Protein AF-X0YAW1-F1 (afdb_monomer_lite)

Sequence (51 aa):
DLEDFVGFQACFTGDGGGPVDPGCECYDINGDNDVDLADHAEFYSALTGPQ

Foldseek 3Di:
DVVVVVLLVVQAQEDVRDQTDPVCVVQPPVPPRGRYVVSVVVVVCVVVPHD

pLDDT: mean 91.41, std 7.63, range [56.19, 97.19]

Organism: NCBI:txid412755

Secondary structure (DSSP, 8-state):
-HHHHHHHHHH---TT-PPPPTT-TTT--SSSSS-SHHHHHHHHHHHH---

Radius of gyration: 10.33 Å; chains: 1; bounding box: 23×20×27 Å

Structure (mmCIF, N/CA/C/O backbone):
data_AF-X0YAW1-F1
#
_entry.id   AF-X0YAW1-F1
#
loop_
_atom_site.group_PDB
_atom_site.id
_atom_site.type_symbol
_atom_site.label_atom_id
_atom_site.label_alt_id
_atom_site.label_comp_id
_atom_site.label_asym_id
_atom_site.label_entity_id
_atom_site.label_seq_id
_atom_site.pdbx_PDB_ins_code
_atom_site.Cartn_x
_atom_site.Cartn_y
_atom_site.Cartn_z
_atom_site.occupancy
_atom_site.B_iso_or_equiv
_atom_site.auth_seq_id
_atom_site.auth_comp_id
_atom_site.auth_asym_id
_atom_site.auth_atom_id
_atom_site.pdbx_PDB_model_num
ATOM 1 N N . ASP A 1 1 ? -8.554 -4.205 6.057 1.00 78.81 1 ASP A N 1
ATOM 2 C CA . ASP A 1 1 ? -8.612 -5.157 7.191 1.00 78.81 1 ASP A CA 1
ATOM 3 C C . ASP A 1 1 ? -7.385 -6.080 7.128 1.00 78.81 1 ASP A C 1
ATOM 5 O O . ASP A 1 1 ? -6.370 -5.648 6.587 1.00 78.81 1 ASP A O 1
ATOM 9 N N . LEU A 1 2 ? -7.400 -7.273 7.744 1.00 88.44 2 LEU A N 1
ATOM 10 C CA . LEU A 1 2 ? -6.226 -8.160 7.746 1.00 88.44 2 LEU A CA 1
ATOM 11 C C . LEU A 1 2 ? -5.916 -8.684 6.339 1.00 88.44 2 LEU A C 1
ATOM 13 O O . LEU A 1 2 ? -4.743 -8.749 5.979 1.00 88.44 2 LEU A O 1
ATOM 17 N N . GLU A 1 3 ? -6.936 -9.025 5.548 1.00 91.00 3 GLU A N 1
ATOM 18 C CA . GLU A 1 3 ? -6.760 -9.399 4.146 1.00 91.00 3 GLU A CA 1
ATOM 19 C C . GLU A 1 3 ? -6.098 -8.272 3.340 1.00 91.00 3 GLU A C 1
ATOM 21 O O . GLU A 1 3 ? -5.130 -8.537 2.624 1.00 91.00 3 GLU A O 1
ATOM 26 N N . ASP A 1 4 ? -6.534 -7.019 3.518 1.00 87.81 4 ASP A N 1
ATOM 27 C CA . ASP A 1 4 ? -5.898 -5.878 2.841 1.00 87.81 4 ASP A CA 1
ATOM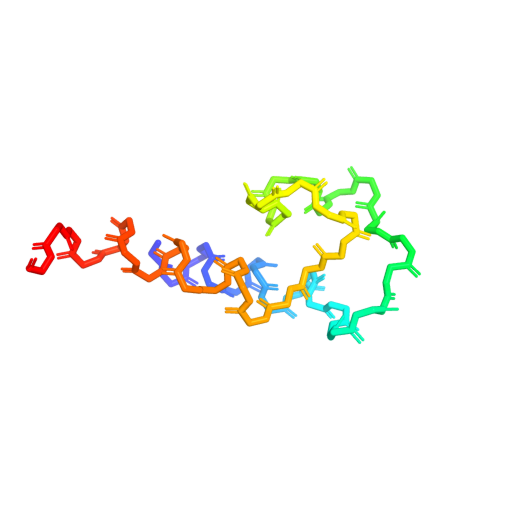 28 C C . ASP A 1 4 ? -4.429 -5.714 3.251 1.00 87.81 4 ASP A C 1
ATOM 30 O O . ASP A 1 4 ? -3.576 -5.446 2.407 1.00 87.81 4 ASP A O 1
ATOM 34 N N . PHE A 1 5 ? -4.112 -5.915 4.536 1.00 90.56 5 PHE A N 1
ATOM 35 C CA . PHE A 1 5 ? -2.736 -5.826 5.023 1.00 90.56 5 PHE A CA 1
ATOM 36 C C . PHE A 1 5 ? -1.850 -6.948 4.465 1.00 90.56 5 PHE A C 1
ATOM 38 O O . PHE A 1 5 ? -0.689 -6.713 4.143 1.00 90.56 5 PHE A O 1
ATOM 45 N N . VAL A 1 6 ? -2.382 -8.164 4.306 1.00 95.25 6 VAL A N 1
ATOM 46 C CA . VAL A 1 6 ? -1.648 -9.264 3.657 1.00 95.25 6 VAL A CA 1
ATOM 47 C C . VAL A 1 6 ? -1.346 -8.924 2.198 1.00 95.25 6 VAL A C 1
ATOM 49 O O . VAL A 1 6 ? -0.225 -9.158 1.745 1.00 95.25 6 VAL A O 1
ATOM 52 N N . GLY A 1 7 ? -2.310 -8.349 1.474 1.00 94.81 7 GLY A N 1
ATOM 53 C CA . GLY A 1 7 ? -2.089 -7.884 0.105 1.00 94.81 7 GLY A CA 1
ATOM 54 C C . GLY A 1 7 ? -1.050 -6.764 0.029 1.00 94.81 7 GLY A C 1
ATOM 55 O O . GLY A 1 7 ? -0.124 -6.848 -0.774 1.00 94.81 7 GLY A O 1
ATOM 56 N N . PHE A 1 8 ? -1.118 -5.797 0.946 1.00 94.56 8 PHE A N 1
ATOM 57 C CA . PHE A 1 8 ? -0.117 -4.742 1.085 1.00 94.56 8 PHE A CA 1
ATOM 58 C C . PHE A 1 8 ? 1.294 -5.315 1.287 1.00 94.56 8 PHE 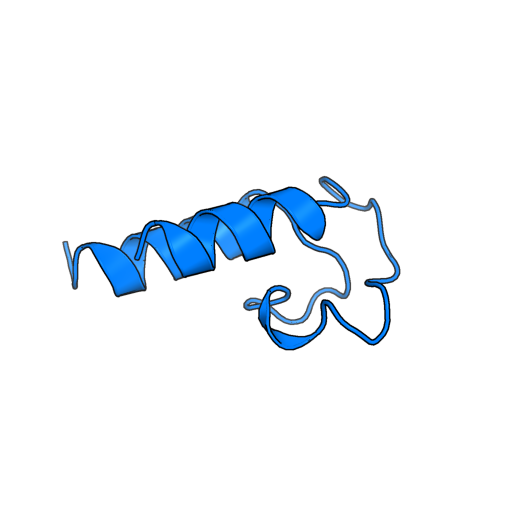A C 1
ATOM 60 O O . PHE A 1 8 ? 2.226 -4.957 0.572 1.00 94.56 8 PHE A O 1
ATOM 67 N N . GLN A 1 9 ? 1.461 -6.268 2.212 1.00 95.06 9 GLN A N 1
ATOM 68 C CA . GLN A 1 9 ? 2.761 -6.900 2.459 1.00 95.06 9 GLN A CA 1
ATOM 69 C C . GLN A 1 9 ? 3.278 -7.709 1.265 1.00 95.06 9 GLN A C 1
ATOM 71 O O . GLN A 1 9 ? 4.488 -7.788 1.072 1.00 95.06 9 GLN A O 1
ATOM 76 N N . ALA A 1 10 ? 2.389 -8.311 0.472 1.00 96.38 10 ALA A N 1
ATOM 77 C CA . ALA A 1 10 ? 2.775 -9.020 -0.746 1.00 96.38 10 ALA A CA 1
ATOM 78 C C . ALA A 1 10 ? 3.280 -8.071 -1.846 1.00 96.38 10 ALA A C 1
ATOM 80 O O . ALA A 1 10 ? 4.082 -8.488 -2.678 1.00 96.38 10 ALA A O 1
ATOM 81 N N . CYS A 1 11 ? 2.821 -6.820 -1.827 1.00 96.62 11 CYS A N 1
ATOM 82 C CA . CYS A 1 11 ? 3.154 -5.782 -2.795 1.00 96.62 11 CYS A CA 1
ATOM 83 C C . CYS A 1 11 ? 4.286 -4.848 -2.355 1.00 96.62 11 CYS A C 1
ATOM 85 O O . CYS A 1 11 ? 4.738 -4.046 -3.162 1.00 96.62 11 CYS A O 1
ATOM 87 N N . PHE A 1 12 ? 4.750 -4.953 -1.107 1.00 96.38 12 PHE A N 1
ATOM 88 C CA . PHE A 1 12 ? 5.766 -4.072 -0.537 1.00 96.38 12 PHE A CA 1
ATOM 89 C C . PHE A 1 12 ? 7.090 -4.142 -1.311 1.00 96.38 12 PHE A C 1
ATOM 91 O O . PHE A 1 12 ? 7.763 -5.178 -1.329 1.00 96.38 12 PHE A O 1
ATOM 98 N N . THR A 1 13 ? 7.494 -3.018 -1.897 1.00 96.50 13 THR A N 1
ATOM 99 C CA . THR A 1 13 ? 8.762 -2.866 -2.627 1.00 96.50 13 THR A CA 1
ATOM 100 C C . THR A 1 13 ? 9.842 -2.202 -1.772 1.00 96.50 13 THR A C 1
ATOM 102 O O . THR A 1 13 ? 11.032 -2.427 -2.003 1.00 96.50 13 THR A O 1
ATOM 105 N N . GLY A 1 14 ? 9.435 -1.427 -0.760 1.00 93.38 14 GLY A N 1
ATOM 106 C CA . GLY A 1 14 ? 10.310 -0.573 0.047 1.00 93.38 14 GLY A CA 1
ATOM 107 C C . GLY A 1 14 ? 10.586 0.789 -0.600 1.00 93.38 14 GLY A C 1
ATOM 108 O O . GLY A 1 14 ? 10.307 0.973 -1.780 1.00 93.38 14 GLY A O 1
ATOM 109 N N . ASP A 1 15 ? 11.155 1.704 0.194 1.00 93.50 15 ASP A N 1
ATOM 110 C CA . ASP A 1 15 ? 11.443 3.108 -0.161 1.00 93.50 15 ASP A CA 1
ATOM 111 C C . ASP A 1 15 ? 12.345 3.212 -1.403 1.00 93.50 15 ASP A C 1
ATOM 113 O O . ASP A 1 15 ? 13.481 2.714 -1.412 1.00 93.50 15 ASP A O 1
ATOM 117 N N . GLY A 1 16 ? 11.825 3.819 -2.472 1.00 91.25 16 GLY A N 1
ATOM 118 C CA . GLY A 1 16 ? 12.474 3.913 -3.779 1.00 91.25 16 GLY A CA 1
ATOM 119 C C . GLY A 1 16 ? 12.598 2.574 -4.515 1.00 91.25 16 GLY A C 1
ATOM 120 O O . GLY A 1 16 ? 13.402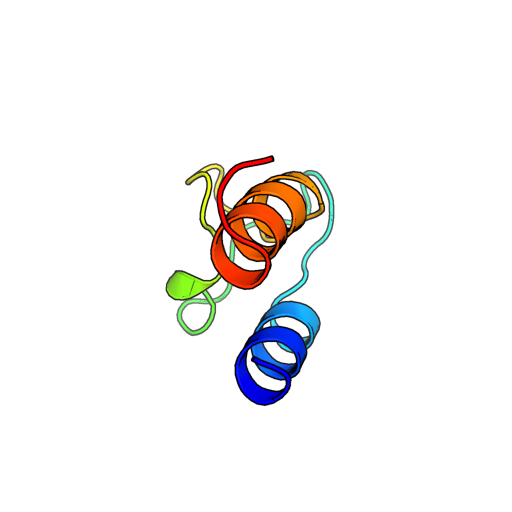 2.457 -5.446 1.00 91.25 16 GLY A O 1
ATOM 121 N N . GLY A 1 17 ? 11.864 1.546 -4.081 1.00 91.25 17 GLY A N 1
ATOM 122 C CA . GLY A 1 17 ? 11.968 0.159 -4.545 1.00 91.25 17 GLY A CA 1
ATOM 123 C C . GLY A 1 17 ? 11.216 -0.151 -5.841 1.00 91.25 17 GLY A C 1
ATOM 124 O O . GLY A 1 17 ? 11.265 -1.290 -6.306 1.00 91.25 17 GLY A O 1
ATOM 125 N N . GLY A 1 18 ? 10.526 0.837 -6.412 1.00 88.69 18 GLY A N 1
ATOM 126 C CA . GLY A 1 18 ? 9.704 0.694 -7.610 1.00 88.69 18 GLY A CA 1
ATOM 127 C C . GLY A 1 18 ? 10.442 0.210 -8.874 1.00 88.69 18 GLY A C 1
ATOM 128 O O . GLY A 1 18 ? 11.676 0.129 -8.918 1.00 88.69 18 GLY A O 1
ATOM 129 N N . PRO A 1 19 ? 9.701 -0.066 -9.966 1.00 93.44 19 PRO A N 1
ATOM 130 C CA . PRO A 1 19 ? 8.268 0.183 -10.145 1.00 93.44 19 PRO A CA 1
ATOM 131 C C . PRO A 1 19 ? 7.365 -0.864 -9.484 1.00 93.44 19 PRO A C 1
ATOM 133 O O . PRO A 1 19 ? 7.736 -2.032 -9.375 1.00 93.44 19 PRO A O 1
ATOM 136 N N . VAL A 1 20 ? 6.159 -0.437 -9.111 1.00 94.44 20 VAL A N 1
ATOM 137 C CA . VAL A 1 20 ? 5.094 -1.311 -8.601 1.00 94.44 20 VAL A CA 1
ATOM 138 C C . VAL A 1 20 ? 4.720 -2.362 -9.648 1.00 94.44 20 VAL A C 1
ATOM 140 O O . VAL A 1 20 ? 4.611 -2.064 -10.841 1.00 94.44 20 VAL A O 1
ATOM 143 N N . ASP A 1 21 ? 4.486 -3.599 -9.211 1.00 94.44 21 ASP A N 1
ATOM 144 C CA . ASP A 1 21 ? 3.947 -4.633 -10.094 1.00 94.44 21 ASP A CA 1
ATOM 145 C C . ASP A 1 21 ? 2.518 -4.261 -10.551 1.00 94.44 21 ASP A C 1
ATOM 147 O O . ASP A 1 21 ? 1.738 -3.748 -9.748 1.00 94.44 21 ASP A O 1
ATOM 151 N N . PRO A 1 22 ? 2.088 -4.593 -11.788 1.00 92.50 22 PRO A N 1
ATOM 152 C CA . PRO A 1 22 ? 0.750 -4.238 -12.294 1.00 92.50 22 PRO A CA 1
ATOM 153 C C . PRO A 1 22 ? -0.439 -4.776 -11.474 1.00 92.50 22 PRO A C 1
ATOM 155 O O . PRO A 1 22 ? -1.575 -4.374 -11.684 1.00 92.50 22 PRO A O 1
ATOM 158 N N . GLY A 1 23 ? -0.214 -5.736 -10.570 1.00 95.19 23 GLY A N 1
ATOM 159 C CA . GLY A 1 23 ? -1.236 -6.235 -9.640 1.00 95.19 23 GLY A CA 1
ATOM 160 C C . GLY A 1 23 ? -1.281 -5.499 -8.297 1.00 95.19 23 GLY A C 1
ATOM 161 O O . GLY A 1 23 ? -2.152 -5.790 -7.483 1.00 95.19 23 GLY A O 1
ATOM 162 N N . CYS A 1 24 ? -0.342 -4.586 -8.064 1.00 96.56 24 CYS A N 1
ATOM 163 C CA . CYS A 1 24 ? -0.089 -3.925 -6.788 1.00 96.56 24 CYS A CA 1
ATOM 164 C C . CYS A 1 24 ? -0.417 -2.426 -6.806 1.00 96.56 24 CYS A C 1
ATOM 166 O O . CYS A 1 24 ? -0.297 -1.765 -5.783 1.00 96.56 24 CYS A O 1
ATOM 168 N N . GLU A 1 25 ? -0.901 -1.906 -7.935 1.00 95.69 25 GLU A N 1
ATOM 169 C CA . GLU A 1 25 ? -1.246 -0.493 -8.153 1.00 95.69 25 GLU A CA 1
ATOM 170 C C . GLU A 1 25 ? -2.250 0.053 -7.123 1.00 95.69 25 GLU A C 1
ATOM 172 O O . GLU A 1 25 ? -2.253 1.239 -6.827 1.00 95.69 25 GLU A O 1
ATOM 177 N N . CYS A 1 26 ? -3.111 -0.796 -6.552 1.00 95.06 26 CYS A N 1
ATOM 178 C CA . CYS A 1 26 ? -4.054 -0.376 -5.514 1.00 95.06 26 CYS A CA 1
ATOM 179 C C . CYS A 1 26 ? -3.416 -0.186 -4.127 1.00 95.06 26 CYS A C 1
ATOM 181 O O . CYS A 1 26 ? -4.086 0.322 -3.230 1.00 95.06 26 CYS A O 1
ATOM 183 N N . TYR A 1 27 ? -2.172 -0.637 -3.941 1.00 95.38 27 TYR A N 1
ATOM 184 C CA . TYR A 1 27 ? -1.404 -0.490 -2.704 1.00 95.38 27 TYR A CA 1
ATOM 185 C C . TYR A 1 27 ? -0.375 0.649 -2.771 1.00 95.38 27 TYR A C 1
ATOM 187 O O . TYR A 1 27 ? 0.142 1.016 -1.722 1.00 95.38 27 TYR A O 1
ATOM 195 N N . ASP A 1 28 ? -0.137 1.221 -3.957 1.00 96.12 28 ASP A N 1
ATOM 196 C CA . ASP A 1 28 ? 0.542 2.512 -4.154 1.00 96.12 28 ASP A CA 1
ATOM 197 C C . ASP A 1 28 ? -0.494 3.626 -3.952 1.00 96.12 28 ASP A C 1
ATOM 199 O O . ASP A 1 28 ? -1.205 4.057 -4.865 1.00 96.12 28 ASP A O 1
ATOM 203 N N . ILE A 1 29 ? -0.691 3.991 -2.689 1.00 95.06 29 ILE A N 1
ATOM 204 C CA . ILE A 1 29 ? -1.753 4.903 -2.265 1.00 95.06 29 ILE A CA 1
ATOM 205 C C . ILE A 1 29 ? -1.345 6.348 -2.547 1.00 95.06 29 ILE A C 1
ATOM 207 O O . ILE A 1 29 ? -2.198 7.185 -2.865 1.00 95.06 29 ILE A O 1
ATOM 211 N N . ASN A 1 30 ? -0.055 6.646 -2.411 1.00 94.38 30 ASN A N 1
ATOM 212 C CA . ASN A 1 30 ? 0.471 7.994 -2.534 1.00 94.38 30 ASN A CA 1
ATOM 213 C C . ASN A 1 30 ? 0.835 8.366 -3.995 1.00 94.38 30 ASN A C 1
ATOM 215 O O . ASN A 1 30 ? 0.854 9.554 -4.339 1.00 94.38 30 ASN A O 1
ATOM 219 N N . GLY A 1 31 ? 0.995 7.371 -4.875 1.00 94.75 31 GLY A N 1
ATOM 220 C CA . GLY A 1 31 ? 1.192 7.528 -6.314 1.00 94.75 31 GLY A CA 1
ATOM 221 C C . GLY A 1 31 ? 2.639 7.797 -6.728 1.00 94.75 31 GLY A C 1
ATOM 222 O O . GLY A 1 31 ? 2.856 8.385 -7.795 1.00 94.75 31 GLY A O 1
ATOM 223 N N . ASP A 1 32 ? 3.620 7.434 -5.901 1.00 95.31 32 ASP A N 1
ATOM 224 C CA . ASP A 1 32 ? 5.050 7.611 -6.176 1.00 95.31 32 ASP A CA 1
ATOM 225 C C . ASP A 1 32 ? 5.704 6.401 -6.852 1.00 95.31 32 ASP A C 1
ATOM 227 O O . ASP A 1 32 ? 6.897 6.442 -7.176 1.00 95.31 32 ASP A O 1
ATOM 231 N N . ASN A 1 33 ? 4.892 5.411 -7.237 1.00 95.75 33 ASN A N 1
ATOM 232 C CA . ASN A 1 33 ? 5.293 4.257 -8.027 1.00 95.75 33 ASN A CA 1
ATOM 233 C C . ASN A 1 33 ? 6.235 3.307 -7.263 1.00 95.75 33 ASN A C 1
ATOM 235 O O . ASN A 1 33 ? 7.015 2.567 -7.879 1.00 95.75 33 ASN A O 1
ATOM 239 N N . ASP A 1 34 ? 6.097 3.260 -5.942 1.00 97.19 34 ASP A N 1
ATOM 240 C CA . ASP A 1 34 ? 6.520 2.159 -5.088 1.00 97.19 34 ASP A CA 1
ATOM 241 C C . ASP A 1 34 ? 5.432 1.842 -4.033 1.00 97.19 34 ASP A C 1
ATOM 243 O O . ASP A 1 34 ? 4.354 2.425 -4.050 1.00 97.19 34 ASP A O 1
ATOM 247 N N . VAL A 1 35 ? 5.615 0.771 -3.256 1.00 97.19 35 VAL A N 1
ATOM 248 C CA . VAL A 1 35 ? 4.735 0.425 -2.130 1.00 97.19 35 VAL A CA 1
ATOM 249 C C . VAL A 1 35 ? 5.594 0.357 -0.882 1.00 97.19 35 VAL A C 1
ATOM 251 O O . VAL A 1 35 ? 6.391 -0.582 -0.711 1.00 97.19 35 VAL A O 1
ATOM 254 N N . ASP A 1 36 ? 5.433 1.342 -0.004 1.00 96.38 36 ASP A N 1
ATOM 255 C CA . ASP A 1 36 ? 6.359 1.562 1.097 1.00 96.38 36 ASP A CA 1
ATOM 256 C C . ASP A 1 36 ? 5.694 2.085 2.395 1.00 96.38 36 ASP A C 1
ATOM 258 O O . ASP A 1 36 ? 4.510 1.880 2.670 1.00 96.38 36 ASP A O 1
ATOM 262 N N . LEU A 1 37 ? 6.475 2.681 3.301 1.00 96.19 37 LEU A N 1
ATOM 263 C CA . LEU A 1 37 ? 5.933 3.171 4.570 1.00 96.19 37 LEU A CA 1
ATOM 264 C C . LEU A 1 37 ? 5.062 4.431 4.432 1.00 96.19 37 LEU A C 1
ATOM 266 O O . LEU A 1 37 ? 4.255 4.679 5.336 1.00 96.19 37 LEU A O 1
ATOM 270 N N . ALA A 1 38 ? 5.201 5.207 3.356 1.00 95.38 38 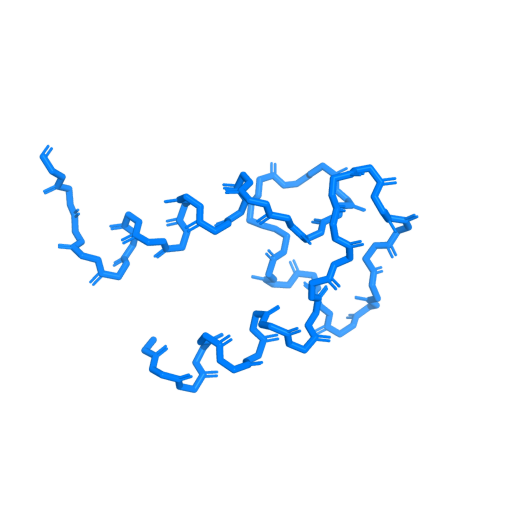ALA A N 1
ATOM 271 C CA . ALA A 1 38 ? 4.317 6.323 3.045 1.00 95.38 38 ALA A CA 1
ATOM 272 C C . ALA A 1 38 ? 2.909 5.808 2.722 1.00 95.38 38 ALA A C 1
ATOM 274 O O . ALA A 1 38 ? 1.939 6.272 3.328 1.00 95.38 38 ALA A O 1
ATOM 275 N N . ASP A 1 39 ? 2.793 4.761 1.904 1.00 95.44 39 ASP A N 1
ATOM 276 C CA . ASP A 1 39 ? 1.501 4.118 1.634 1.00 95.44 39 ASP A CA 1
ATOM 277 C C . ASP A 1 39 ? 0.920 3.468 2.882 1.00 95.44 39 ASP A C 1
ATOM 279 O O . ASP A 1 39 ? -0.272 3.588 3.169 1.00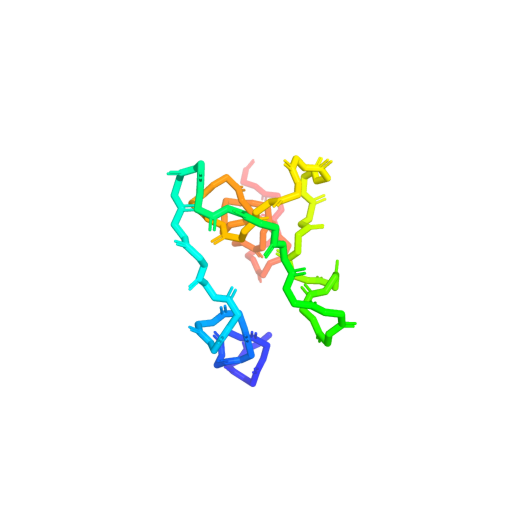 95.44 39 ASP A O 1
ATOM 283 N N . HIS A 1 40 ? 1.763 2.822 3.692 1.00 94.00 40 HIS A N 1
ATOM 284 C CA . HIS A 1 40 ? 1.311 2.236 4.949 1.00 94.00 40 HIS A CA 1
ATOM 285 C C . HIS A 1 40 ? 0.698 3.287 5.892 1.00 94.00 40 HIS A C 1
ATOM 287 O O . HIS A 1 40 ? -0.259 2.984 6.608 1.00 94.00 40 HIS A O 1
ATOM 293 N N . ALA A 1 41 ? 1.228 4.514 5.925 1.00 93.75 41 ALA A N 1
ATOM 294 C CA . ALA A 1 41 ? 0.677 5.583 6.755 1.00 93.75 41 ALA A CA 1
ATOM 295 C C . ALA A 1 41 ? -0.747 5.968 6.317 1.00 93.75 41 ALA A C 1
ATOM 297 O O . ALA A 1 41 ? -1.636 6.104 7.165 1.00 93.75 41 ALA A O 1
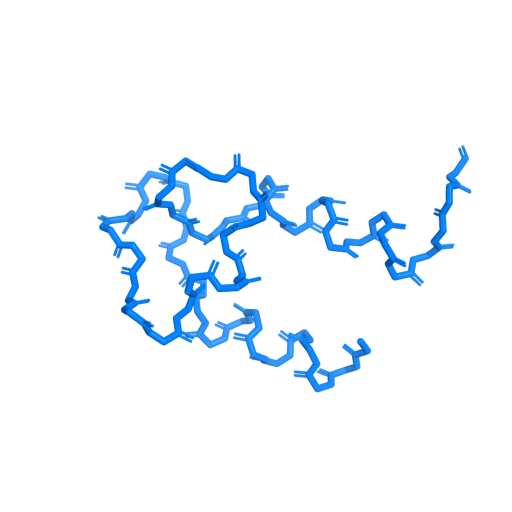ATOM 298 N N . GLU A 1 42 ? -0.980 6.064 5.007 1.00 91.88 42 GLU A N 1
ATOM 299 C CA . GLU A 1 42 ? -2.304 6.319 4.432 1.00 91.88 42 GLU A CA 1
ATOM 300 C C . GLU A 1 42 ? -3.262 5.139 4.673 1.00 91.88 42 GLU A C 1
ATOM 302 O O . GLU A 1 42 ? -4.391 5.328 5.139 1.00 91.88 42 GLU A O 1
ATOM 307 N N . PHE A 1 43 ? -2.792 3.902 4.471 1.00 89.19 43 PHE A N 1
ATOM 308 C CA . PHE A 1 43 ? -3.542 2.683 4.789 1.00 89.19 43 PHE A CA 1
ATOM 309 C C . PHE A 1 43 ? -3.972 2.644 6.261 1.00 89.19 43 PHE A C 1
ATOM 311 O O . PHE A 1 43 ? -5.131 2.366 6.578 1.00 89.19 43 PHE A O 1
ATOM 318 N N . TYR A 1 44 ? -3.051 2.941 7.179 1.00 89.38 44 TYR A N 1
ATOM 319 C CA . TYR A 1 44 ? -3.322 2.906 8.612 1.00 89.38 44 TYR A CA 1
ATOM 320 C C . TYR A 1 44 ? -4.326 3.988 9.023 1.00 89.38 44 TYR A C 1
ATOM 322 O O . TYR A 1 44 ? -5.237 3.710 9.803 1.00 89.38 44 TYR A O 1
ATOM 330 N N . SER A 1 45 ? -4.217 5.190 8.449 1.00 89.19 45 SER A N 1
ATOM 331 C CA . SER A 1 45 ? -5.198 6.268 8.623 1.00 89.19 45 SER A CA 1
ATOM 332 C C . SER A 1 45 ? -6.604 5.829 8.191 1.00 89.19 45 SER A C 1
ATOM 334 O O . SER A 1 45 ? -7.575 6.016 8.929 1.00 89.19 45 SER A O 1
ATOM 336 N N . ALA A 1 46 ? -6.722 5.154 7.043 1.00 85.62 46 ALA A N 1
ATOM 337 C CA . ALA A 1 46 ? -7.993 4.615 6.564 1.00 85.62 46 ALA A CA 1
ATOM 338 C C . ALA A 1 46 ? -8.542 3.489 7.462 1.00 85.62 46 ALA A C 1
ATOM 340 O O . ALA A 1 46 ? -9.751 3.418 7.694 1.00 85.62 46 ALA A O 1
ATOM 341 N N . LEU A 1 47 ? -7.667 2.632 7.998 1.00 83.19 47 LEU A N 1
ATOM 342 C CA . LEU A 1 47 ? -8.044 1.515 8.865 1.00 83.19 47 LEU A CA 1
ATOM 343 C C . LEU A 1 47 ? -8.533 1.977 10.247 1.00 83.19 47 LEU A C 1
ATOM 345 O O . LEU A 1 47 ? -9.478 1.399 10.786 1.00 83.19 47 LEU A O 1
ATOM 349 N N . THR A 1 48 ? -7.891 2.990 10.837 1.00 86.06 48 THR A N 1
ATOM 350 C CA . THR A 1 48 ? -8.221 3.463 12.193 1.00 86.06 48 THR A CA 1
ATOM 351 C C . THR A 1 48 ? -9.197 4.637 12.223 1.00 86.06 48 THR A C 1
ATOM 353 O O . THR A 1 48 ? -9.749 4.934 13.283 1.00 86.06 48 THR A O 1
ATOM 356 N N . GLY A 1 49 ? -9.428 5.291 11.083 1.00 74.44 49 GLY A N 1
ATOM 357 C CA . GLY A 1 49 ? -10.141 6.563 10.999 1.00 74.44 49 GLY A CA 1
ATOM 358 C C . GLY A 1 49 ? -9.254 7.764 11.372 1.00 74.44 49 GLY A C 1
ATOM 359 O O . GLY A 1 49 ? -8.100 7.577 11.773 1.00 74.44 49 GLY A O 1
ATOM 360 N N . PRO A 1 50 ? -9.781 9.001 11.241 1.00 67.12 50 PRO A N 1
ATOM 361 C CA . PRO A 1 50 ? -9.048 10.216 11.589 1.00 67.12 50 PRO A CA 1
ATOM 362 C C . PRO A 1 50 ? -8.633 10.197 13.064 1.00 67.12 50 PRO A C 1
ATOM 364 O O . PRO A 1 50 ? -9.456 9.912 13.938 1.00 67.12 50 PRO A O 1
ATOM 367 N N . GLN A 1 51 ? -7.361 10.511 13.312 1.00 56.19 51 GLN A N 1
ATOM 368 C CA . GLN A 1 51 ? -6.805 10.710 14.652 1.00 56.19 51 GLN A CA 1
ATOM 369 C C . GLN A 1 51 ? -7.038 12.139 15.144 1.00 56.19 51 GLN A C 1
ATOM 371 O O . GLN A 1 51 ? -6.941 13.076 14.318 1.00 56.19 51 GLN A O 1
#